Protein AF-A0A1F2XNL7-F1 (afdb_monomer_lite)

Structure (mmCIF, N/CA/C/O backbone):
data_AF-A0A1F2XNL7-F1
#
_entry.id   AF-A0A1F2XNL7-F1
#
loop_
_atom_site.group_PDB
_atom_site.id
_atom_site.type_symbol
_atom_site.label_atom_id
_atom_site.label_alt_id
_atom_site.label_comp_id
_atom_site.label_asym_id
_atom_site.label_entity_id
_atom_site.label_seq_id
_atom_site.pdbx_PDB_ins_code
_atom_site.Cartn_x
_atom_site.Cartn_y
_atom_site.Cartn_z
_atom_site.occupancy
_atom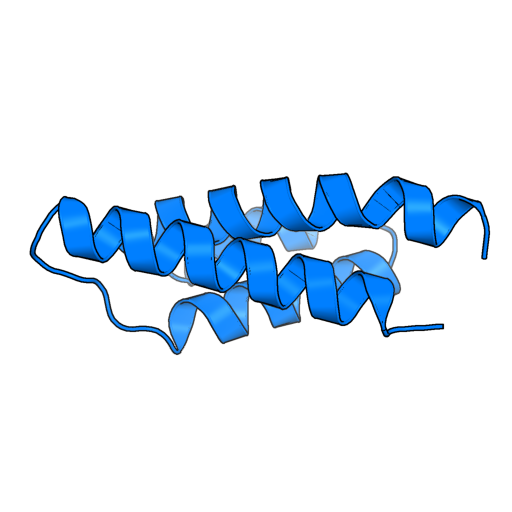_site.B_iso_or_equiv
_atom_site.auth_seq_id
_atom_site.auth_comp_id
_atom_site.auth_asym_id
_atom_site.auth_atom_id
_atom_site.pdbx_PDB_model_num
ATOM 1 N N . MET A 1 1 ? 19.833 0.164 -13.211 1.00 46.34 1 MET A N 1
ATOM 2 C CA . MET A 1 1 ? 20.283 0.433 -11.828 1.00 46.34 1 MET A CA 1
ATOM 3 C C . MET A 1 1 ? 20.095 1.894 -11.406 1.00 46.34 1 MET A C 1
ATOM 5 O O . MET A 1 1 ? 19.270 2.113 -10.535 1.00 46.34 1 MET A O 1
ATOM 9 N N . GLU A 1 2 ? 20.733 2.909 -12.017 1.00 45.19 2 GLU A N 1
ATOM 10 C CA . GLU A 1 2 ? 20.555 4.323 -11.576 1.00 45.19 2 GLU A CA 1
ATOM 11 C C . GLU A 1 2 ? 19.103 4.838 -11.622 1.00 45.19 2 GLU A C 1
ATOM 13 O O . GLU A 1 2 ? 18.706 5.644 -10.783 1.00 45.19 2 GLU A O 1
ATOM 18 N N . ASN A 1 3 ? 18.296 4.357 -12.570 1.00 56.44 3 ASN A N 1
ATOM 19 C CA . ASN A 1 3 ? 16.887 4.745 -12.677 1.00 56.44 3 ASN A CA 1
ATOM 20 C C . ASN A 1 3 ? 15.993 4.094 -11.607 1.00 56.44 3 ASN A C 1
ATOM 22 O O . ASN A 1 3 ? 14.945 4.645 -11.295 1.00 56.44 3 ASN A O 1
ATOM 26 N N . PHE A 1 4 ? 16.412 2.967 -11.019 1.00 55.78 4 PHE A N 1
ATOM 27 C CA . PHE A 1 4 ? 15.602 2.204 -10.063 1.00 55.78 4 PHE A CA 1
ATOM 28 C C . PHE A 1 4 ? 15.640 2.837 -8.665 1.00 55.78 4 PHE A C 1
ATOM 30 O O . PHE A 1 4 ? 14.603 3.119 -8.076 1.00 55.78 4 PHE A O 1
ATOM 37 N N . ILE A 1 5 ? 16.833 3.229 -8.200 1.00 59.72 5 ILE A N 1
ATOM 38 C CA . ILE A 1 5 ? 17.004 3.974 -6.939 1.00 59.72 5 ILE A CA 1
ATOM 39 C C . ILE A 1 5 ? 16.260 5.321 -6.986 1.00 59.72 5 ILE A C 1
ATOM 41 O O . ILE A 1 5 ? 15.669 5.743 -5.994 1.00 59.72 5 ILE A O 1
ATOM 45 N N . LYS A 1 6 ? 16.228 5.982 -8.153 1.00 65.38 6 LYS A N 1
ATOM 46 C CA . LYS A 1 6 ? 15.456 7.221 -8.361 1.00 65.38 6 LYS A CA 1
ATOM 47 C C . LYS A 1 6 ? 13.938 7.003 -8.336 1.00 65.38 6 LYS A C 1
ATOM 49 O O . LYS A 1 6 ? 13.212 7.966 -8.105 1.00 65.38 6 LYS A O 1
ATOM 54 N N . ALA A 1 7 ? 13.464 5.775 -8.557 1.00 77.31 7 ALA A N 1
ATOM 55 C CA . ALA A 1 7 ? 12.046 5.426 -8.565 1.00 77.31 7 ALA A CA 1
ATOM 56 C C . ALA A 1 7 ? 11.520 4.979 -7.189 1.00 77.31 7 ALA A C 1
ATOM 58 O O . ALA A 1 7 ? 10.323 5.096 -6.942 1.00 77.31 7 ALA A O 1
ATOM 59 N N . CYS A 1 8 ? 12.373 4.545 -6.255 1.00 83.06 8 CYS A N 1
ATOM 60 C CA . CYS A 1 8 ? 11.923 4.130 -4.918 1.00 83.06 8 CYS A CA 1
ATOM 61 C C . CYS A 1 8 ? 11.181 5.217 -4.107 1.00 83.06 8 CYS A C 1
ATOM 63 O O . CYS A 1 8 ? 10.237 4.874 -3.394 1.00 83.06 8 CYS A O 1
ATOM 65 N N . PRO A 1 9 ? 11.492 6.524 -4.237 1.00 86.25 9 PRO A N 1
ATOM 66 C CA . PRO A 1 9 ? 10.634 7.572 -3.683 1.00 86.25 9 PRO A CA 1
ATOM 67 C C . PRO A 1 9 ? 9.207 7.564 -4.256 1.00 86.25 9 PRO A C 1
ATOM 69 O O . PRO A 1 9 ? 8.256 7.831 -3.531 1.00 86.25 9 PRO A O 1
ATOM 72 N N . LEU A 1 10 ? 9.028 7.210 -5.534 1.00 88.44 10 LEU A N 1
ATOM 73 C CA . LEU A 1 10 ? 7.699 7.075 -6.145 1.00 88.44 10 LEU A CA 1
ATOM 74 C C . LEU A 1 10 ? 6.963 5.837 -5.621 1.00 88.44 10 LEU A C 1
ATOM 76 O O . LEU A 1 10 ? 5.748 5.879 -5.446 1.00 88.44 1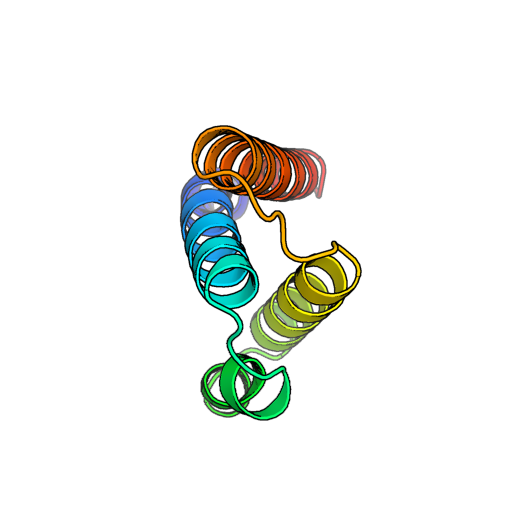0 LEU A O 1
ATOM 80 N N . VAL A 1 11 ? 7.694 4.759 -5.320 1.00 91.00 11 VAL A N 1
ATOM 81 C CA . VAL A 1 11 ? 7.136 3.567 -4.663 1.00 91.00 11 VAL A CA 1
ATOM 82 C C . VAL A 1 11 ? 6.566 3.912 -3.288 1.00 91.00 11 VAL A C 1
ATOM 84 O O . VAL A 1 11 ? 5.473 3.452 -2.965 1.00 91.00 11 VAL A O 1
ATOM 87 N N . TYR A 1 12 ? 7.258 4.741 -2.500 1.00 94.19 12 TYR A N 1
ATOM 88 C CA . TYR A 1 12 ? 6.744 5.212 -1.210 1.00 94.19 12 TYR A CA 1
ATOM 89 C C . TYR A 1 12 ? 5.394 5.931 -1.375 1.00 94.19 12 TYR A C 1
ATOM 91 O O . TYR A 1 12 ? 4.419 5.556 -0.726 1.00 94.19 12 TYR A O 1
ATOM 99 N N . GLU A 1 13 ? 5.310 6.911 -2.280 1.00 94.81 13 GLU A N 1
ATOM 100 C CA . GLU A 1 13 ? 4.079 7.687 -2.503 1.00 94.81 13 GLU A CA 1
ATOM 101 C C . GLU A 1 13 ? 2.928 6.813 -3.015 1.00 94.81 13 GLU A C 1
ATOM 103 O O . GLU A 1 13 ? 1.784 6.932 -2.566 1.00 94.81 13 GLU A O 1
ATOM 108 N N . LEU A 1 14 ? 3.228 5.875 -3.916 1.00 93.75 14 LEU A N 1
ATOM 109 C CA . LEU A 1 14 ? 2.238 4.929 -4.412 1.00 93.75 14 LEU A CA 1
ATOM 110 C C . LEU A 1 14 ? 1.726 4.013 -3.291 1.00 93.75 14 LEU A C 1
ATOM 112 O O . LEU A 1 14 ? 0.516 3.861 -3.115 1.00 93.75 14 LEU A O 1
ATOM 116 N N . ALA A 1 15 ? 2.633 3.429 -2.507 1.00 96.38 15 ALA A N 1
ATOM 117 C CA . ALA A 1 15 ? 2.297 2.564 -1.380 1.00 96.38 15 ALA A CA 1
ATOM 118 C C . ALA A 1 15 ? 1.462 3.301 -0.329 1.00 96.38 15 ALA A C 1
ATOM 120 O O . ALA A 1 15 ? 0.482 2.752 0.184 1.00 96.38 15 ALA A O 1
ATOM 121 N N . LYS A 1 16 ? 1.805 4.565 -0.067 1.00 97.75 16 LYS A N 1
ATOM 122 C CA . LYS A 1 16 ? 1.047 5.458 0.802 1.00 97.75 16 LYS A CA 1
ATOM 123 C C . LYS A 1 16 ? -0.381 5.639 0.294 1.00 97.75 16 LYS A C 1
ATOM 125 O O . LYS A 1 16 ? -1.318 5.337 1.027 1.00 97.75 16 LYS A O 1
ATOM 130 N N . SER A 1 17 ? -0.555 6.020 -0.971 1.00 96.50 17 SER A N 1
ATOM 131 C CA . SER A 1 17 ? -1.875 6.233 -1.580 1.00 96.50 17 SER A CA 1
ATOM 132 C C . SER A 1 17 ? -2.753 4.971 -1.572 1.00 96.50 17 SER A C 1
ATOM 134 O O . SER A 1 17 ? -3.947 5.022 -1.247 1.00 96.50 17 SER A O 1
ATOM 136 N N . VAL A 1 18 ? -2.159 3.810 -1.870 1.00 97.31 18 VAL A N 1
ATOM 137 C CA . VAL A 1 18 ? -2.847 2.512 -1.821 1.00 97.31 18 VAL A CA 1
ATOM 138 C C . VAL A 1 18 ? -3.305 2.197 -0.395 1.00 97.31 18 VAL A C 1
ATOM 140 O O . VAL A 1 18 ? -4.460 1.810 -0.190 1.00 97.31 18 VAL A O 1
ATOM 143 N N . MET A 1 19 ? -2.435 2.384 0.602 1.00 98.38 19 MET A N 1
ATOM 144 C CA . MET A 1 19 ? -2.780 2.100 1.993 1.00 98.38 19 MET A CA 1
ATOM 145 C C . MET A 1 19 ? -3.787 3.104 2.560 1.00 98.38 19 MET A C 1
ATOM 147 O O . MET A 1 19 ? -4.704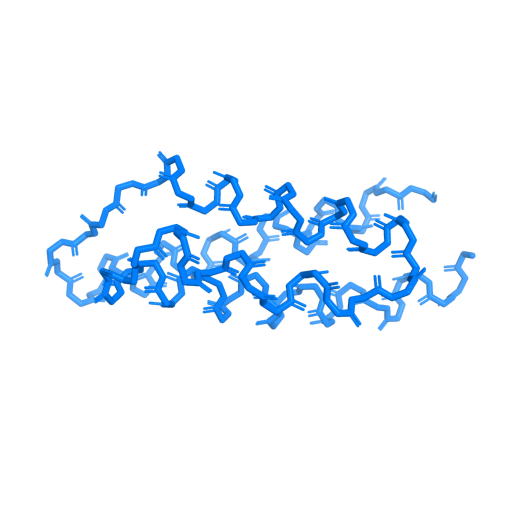 2.700 3.267 1.00 98.38 19 MET A O 1
ATOM 151 N N . GLU A 1 20 ? -3.697 4.388 2.215 1.00 98.12 20 GLU A N 1
ATOM 152 C CA . GLU A 1 20 ? -4.703 5.393 2.584 1.00 98.12 20 GLU A CA 1
ATOM 153 C C . GLU A 1 20 ? -6.082 4.999 2.051 1.00 98.12 20 GLU A C 1
ATOM 155 O O . GLU A 1 20 ? -7.052 4.929 2.809 1.00 98.12 20 GLU A O 1
ATOM 160 N N . SER A 1 21 ? -6.158 4.636 0.769 1.00 97.12 21 SER A N 1
ATOM 161 C CA . SER A 1 21 ? -7.388 4.147 0.140 1.00 97.12 21 SER A CA 1
ATOM 162 C C . SER A 1 21 ? -7.936 2.906 0.844 1.00 97.12 21 SER A C 1
ATOM 164 O O . SER A 1 21 ? -9.135 2.817 1.128 1.00 97.12 21 SER A O 1
ATOM 166 N N . ARG A 1 22 ? -7.055 1.966 1.207 1.00 97.44 22 ARG A N 1
ATOM 167 C CA . ARG A 1 22 ? -7.424 0.782 1.986 1.00 97.44 22 ARG A CA 1
ATOM 168 C C . ARG A 1 22 ? -7.978 1.150 3.365 1.00 97.44 22 ARG A C 1
ATOM 170 O O . ARG A 1 22 ? -9.031 0.636 3.739 1.00 97.44 22 ARG A O 1
ATOM 177 N N . GLN A 1 23 ? -7.323 2.045 4.105 1.00 98.19 23 GLN A N 1
ATOM 178 C CA . GLN A 1 23 ? -7.748 2.497 5.439 1.00 98.19 23 GLN A CA 1
ATOM 179 C C . GLN A 1 23 ? -9.019 3.373 5.408 1.00 98.19 23 GLN A C 1
ATOM 181 O O . GLN A 1 23 ? -9.683 3.548 6.438 1.00 98.19 23 GLN A O 1
ATOM 186 N N . MET A 1 24 ? -9.397 3.889 4.232 1.00 96.62 24 MET A N 1
ATOM 187 C CA . MET A 1 24 ? -10.704 4.505 3.960 1.00 96.62 24 MET A CA 1
ATOM 188 C C . MET A 1 24 ? -11.805 3.487 3.621 1.00 96.62 24 MET A C 1
ATOM 190 O O . MET A 1 24 ? -12.963 3.869 3.476 1.00 96.62 24 MET A O 1
ATOM 194 N N . GLY A 1 25 ? -11.478 2.195 3.527 1.00 96.25 25 GLY A N 1
ATOM 195 C CA . GLY A 1 25 ? -12.447 1.137 3.243 1.00 96.25 25 GLY A CA 1
ATOM 196 C C . GLY A 1 25 ? -12.743 0.944 1.756 1.00 96.25 25 GLY A C 1
ATOM 197 O O . GLY A 1 25 ? -13.766 0.345 1.424 1.00 96.25 25 GLY A O 1
ATOM 198 N N . MET A 1 26 ? -11.868 1.416 0.859 1.00 97.12 26 MET A N 1
ATOM 199 C CA . MET A 1 26 ? -11.996 1.123 -0.568 1.00 97.12 26 MET A CA 1
ATOM 200 C C . MET A 1 26 ? -12.070 -0.404 -0.789 1.00 97.12 26 MET A C 1
ATOM 202 O O . MET A 1 26 ? -11.316 -1.152 -0.156 1.00 97.12 26 MET A O 1
ATOM 206 N N . PRO A 1 27 ? -12.980 -0.896 -1.650 1.00 96.19 27 PRO A N 1
ATOM 207 C CA . PRO A 1 27 ? -13.001 -2.297 -2.055 1.00 96.19 27 PRO A CA 1
ATOM 208 C C . PRO A 1 27 ? -11.819 -2.648 -2.962 1.00 96.19 27 PRO A C 1
ATOM 210 O O . PRO A 1 27 ? -11.438 -1.863 -3.831 1.00 96.19 27 PRO A O 1
ATOM 213 N N . ILE A 1 28 ? -11.303 -3.877 -2.847 1.00 94.75 28 ILE A N 1
ATOM 214 C CA . ILE A 1 28 ? -10.169 -4.329 -3.673 1.00 94.75 28 ILE A CA 1
ATOM 215 C C . ILE A 1 28 ? -10.488 -4.278 -5.169 1.00 94.75 28 ILE A C 1
ATOM 217 O O . ILE A 1 28 ? -9.624 -3.936 -5.967 1.00 94.75 28 ILE A O 1
ATOM 221 N N . SER A 1 29 ? -11.747 -4.530 -5.541 1.00 95.06 29 SER A N 1
ATOM 222 C CA . SER A 1 29 ? -12.230 -4.441 -6.921 1.00 95.06 29 SER A CA 1
ATOM 223 C C . SER A 1 29 ? -12.106 -3.039 -7.518 1.00 95.06 29 SER A C 1
ATOM 225 O O . SER A 1 29 ? -12.010 -2.917 -8.733 1.00 95.06 29 SER A O 1
ATOM 227 N N . GLU A 1 30 ? -12.117 -1.992 -6.690 1.00 94.81 30 GLU A N 1
ATOM 228 C CA . GLU A 1 30 ? -11.874 -0.613 -7.119 1.00 94.81 30 GLU A CA 1
ATOM 229 C C . GLU A 1 30 ? -10.374 -0.313 -7.160 1.00 94.81 30 GLU A C 1
ATOM 231 O O . GLU A 1 30 ? -9.890 0.259 -8.135 1.00 94.81 30 GLU A O 1
ATOM 236 N N . ALA A 1 31 ? -9.622 -0.777 -6.156 1.00 93.06 31 ALA A N 1
ATOM 237 C CA . ALA A 1 31 ? -8.183 -0.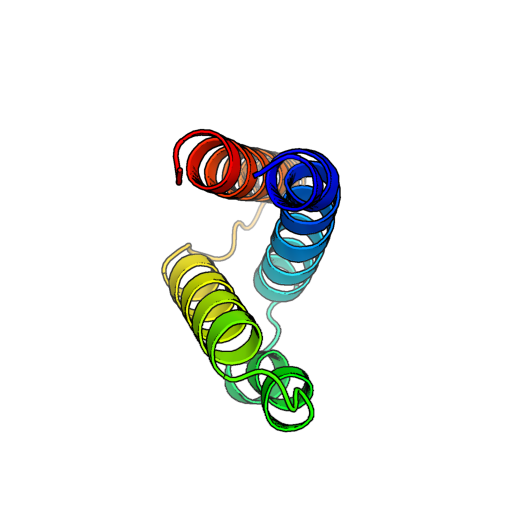534 -6.056 1.00 93.06 31 ALA A CA 1
ATOM 238 C C . ALA A 1 31 ? -7.361 -1.166 -7.192 1.00 93.06 31 ALA A C 1
ATOM 240 O O . ALA A 1 31 ? -6.299 -0.652 -7.529 1.00 93.06 31 ALA A O 1
ATOM 241 N N . ILE A 1 32 ? -7.839 -2.252 -7.808 1.00 92.62 32 ILE A N 1
ATOM 242 C CA . ILE A 1 32 ? -7.141 -2.906 -8.928 1.00 92.62 32 ILE A CA 1
ATOM 243 C C . ILE A 1 32 ? -7.451 -2.293 -10.301 1.00 92.62 32 ILE A C 1
ATOM 245 O O . ILE A 1 32 ? -6.737 -2.585 -11.257 1.00 92.62 32 ILE A O 1
ATOM 249 N N . LYS A 1 33 ? -8.491 -1.456 -10.444 1.00 91.25 33 LYS A N 1
ATOM 250 C CA . LYS A 1 33 ? -8.877 -0.893 -11.756 1.00 91.25 33 LYS A CA 1
ATOM 251 C C . LYS A 1 33 ? -7.754 -0.102 -12.437 1.00 91.25 33 LYS A C 1
ATOM 253 O O . LYS A 1 33 ? -7.544 -0.334 -13.626 1.00 91.25 33 LYS A O 1
ATOM 258 N N . PRO A 1 34 ? -7.009 0.781 -11.739 1.00 86.88 34 PRO A N 1
ATOM 259 C CA . PRO A 1 34 ? -5.947 1.565 -12.372 1.00 86.88 34 PRO A CA 1
ATOM 260 C C . PRO A 1 34 ? -4.808 0.703 -12.931 1.00 86.88 34 PRO A C 1
ATOM 262 O O . PRO A 1 34 ? -4.140 1.100 -13.877 1.00 86.88 34 PRO A O 1
ATOM 265 N N . ILE A 1 35 ? -4.612 -0.497 -12.376 1.00 86.75 35 ILE A N 1
ATOM 266 C CA . ILE A 1 35 ? -3.542 -1.420 -12.765 1.00 86.75 35 ILE A CA 1
ATOM 267 C C . ILE A 1 35 ? -3.762 -1.969 -14.180 1.00 86.75 35 ILE A C 1
ATOM 269 O O . ILE A 1 35 ? -2.805 -2.182 -14.920 1.00 86.75 35 ILE A O 1
ATOM 273 N N . GLY A 1 36 ? -5.019 -2.174 -14.583 1.00 80.50 36 GLY A N 1
ATOM 274 C CA . GLY A 1 36 ? -5.352 -2.714 -15.904 1.00 80.50 36 GLY A CA 1
ATOM 275 C C . GLY A 1 36 ? -4.985 -1.799 -17.078 1.00 80.50 36 GLY A C 1
ATOM 276 O O . GLY A 1 36 ? -5.005 -2.264 -18.211 1.00 80.50 36 GLY A O 1
ATOM 277 N N . GLY A 1 37 ? -4.661 -0.526 -16.823 1.00 83.94 37 GLY A N 1
ATOM 278 C CA . GLY A 1 37 ? -4.228 0.442 -17.839 1.00 83.94 37 GLY A CA 1
ATOM 279 C C . GLY A 1 37 ? -2.712 0.643 -17.928 1.00 83.94 37 GLY A C 1
ATOM 280 O O . GLY A 1 37 ? -2.279 1.586 -18.581 1.00 83.94 37 GLY A O 1
ATOM 281 N N . VAL A 1 38 ? -1.916 -0.173 -17.230 1.00 85.62 38 VAL A N 1
ATOM 282 C CA . VAL A 1 38 ? -0.448 -0.111 -17.268 1.00 85.62 38 VAL A CA 1
ATOM 283 C C . VAL A 1 38 ? 0.069 -1.063 -18.348 1.00 85.62 38 VAL A C 1
ATOM 285 O O . VAL A 1 38 ? -0.173 -2.265 -18.253 1.00 85.62 38 VAL A O 1
ATOM 288 N N . ASP A 1 39 ? 0.774 -0.516 -19.344 1.00 87.25 39 ASP A N 1
ATOM 289 C CA . ASP A 1 39 ? 1.309 -1.267 -20.494 1.00 87.25 39 ASP A CA 1
ATOM 290 C C . ASP A 1 39 ? 2.560 -2.097 -20.155 1.00 87.25 39 ASP A C 1
ATOM 292 O O . ASP A 1 39 ? 2.865 -3.075 -20.832 1.00 87.25 39 ASP A O 1
ATOM 296 N N . ASP A 1 40 ? 3.299 -1.697 -19.120 1.00 87.19 40 ASP A N 1
ATOM 297 C CA . ASP A 1 40 ? 4.512 -2.375 -18.661 1.00 87.19 40 ASP A CA 1
ATOM 298 C C . ASP A 1 40 ? 4.150 -3.498 -17.674 1.00 87.19 40 ASP A C 1
ATOM 300 O O . ASP A 1 40 ? 3.597 -3.235 -16.602 1.00 87.19 40 ASP A O 1
ATOM 304 N N . GLU A 1 41 ? 4.432 -4.749 -18.050 1.00 88.50 41 GLU A N 1
ATOM 305 C CA . GLU A 1 41 ? 4.065 -5.941 -17.273 1.00 88.50 41 GLU A CA 1
ATOM 306 C C . GLU A 1 41 ? 4.738 -5.985 -15.895 1.00 88.50 41 GLU A C 1
ATOM 308 O O . GLU A 1 41 ? 4.071 -6.338 -14.920 1.00 88.50 41 GLU A O 1
ATOM 313 N N . ASP A 1 42 ? 5.997 -5.551 -15.784 1.00 84.31 42 ASP A N 1
ATOM 314 C CA . ASP A 1 42 ? 6.743 -5.555 -14.520 1.00 84.31 42 ASP A CA 1
ATOM 315 C C . ASP A 1 42 ? 6.152 -4.519 -13.554 1.00 84.31 42 ASP A C 1
ATOM 317 O O . ASP A 1 42 ? 5.910 -4.794 -12.375 1.00 84.31 42 ASP A O 1
ATOM 321 N N . ILE A 1 43 ? 5.842 -3.319 -14.060 1.00 83.94 43 ILE A N 1
ATOM 322 C CA . ILE A 1 43 ? 5.167 -2.276 -13.272 1.00 83.94 43 ILE A CA 1
ATOM 323 C C . ILE A 1 43 ? 3.752 -2.731 -12.894 1.00 83.94 43 ILE A C 1
ATOM 325 O O . ILE A 1 43 ? 3.274 -2.466 -11.786 1.00 83.94 43 ILE A O 1
ATOM 329 N N . GLN A 1 44 ? 3.063 -3.421 -13.803 1.00 88.31 44 GLN A N 1
ATOM 330 C CA . GLN A 1 44 ? 1.734 -3.953 -13.546 1.00 88.31 44 GLN A CA 1
ATOM 331 C C . GLN A 1 44 ? 1.766 -5.001 -12.425 1.00 88.31 44 GLN A C 1
ATOM 333 O O . GLN A 1 44 ? 0.928 -4.942 -11.523 1.00 88.31 44 GLN A O 1
ATOM 338 N N . GLU A 1 45 ? 2.707 -5.944 -12.464 1.00 89.62 45 GLU A N 1
ATOM 339 C CA . GLU A 1 45 ? 2.887 -6.972 -11.437 1.00 89.62 45 GLU A CA 1
ATOM 340 C C . GLU A 1 45 ? 3.238 -6.350 -10.086 1.00 89.62 45 GLU A C 1
ATOM 342 O O . GLU A 1 45 ? 2.543 -6.611 -9.100 1.00 89.62 45 GLU A O 1
ATOM 347 N N . PHE A 1 46 ? 4.194 -5.419 -10.058 1.00 88.12 46 PHE A N 1
ATOM 348 C CA . PHE A 1 46 ? 4.541 -4.669 -8.853 1.00 88.12 46 PHE A CA 1
ATOM 349 C C . PHE A 1 46 ? 3.317 -3.978 -8.227 1.00 88.12 46 PHE A C 1
ATOM 351 O O . PHE A 1 46 ? 3.049 -4.108 -7.028 1.00 88.12 46 PHE A O 1
ATOM 358 N N . ASN A 1 47 ? 2.507 -3.291 -9.039 1.00 90.06 47 ASN A N 1
ATOM 359 C CA . ASN A 1 47 ? 1.295 -2.626 -8.561 1.00 90.06 47 ASN A CA 1
ATOM 360 C C . ASN A 1 47 ? 0.260 -3.626 -8.013 1.00 90.06 47 ASN A C 1
ATOM 362 O O . ASN A 1 47 ? -0.414 -3.329 -7.021 1.00 90.06 47 ASN A O 1
ATOM 366 N N . LYS A 1 48 ? 0.127 -4.817 -8.623 1.00 92.81 48 LYS A N 1
ATOM 367 C CA . LYS A 1 48 ? -0.758 -5.885 -8.115 1.00 92.81 48 LYS A CA 1
ATOM 368 C C . LYS A 1 48 ? -0.296 -6.364 -6.748 1.00 92.81 48 LYS A C 1
ATOM 370 O O . LYS A 1 48 ? -1.116 -6.449 -5.833 1.00 92.81 48 LYS A O 1
ATOM 375 N N . GLU A 1 49 ? 0.991 -6.662 -6.598 1.00 93.25 49 GLU A N 1
ATOM 376 C CA . GLU A 1 49 ? 1.558 -7.130 -5.333 1.00 93.25 49 GLU A CA 1
ATOM 377 C C . GLU A 1 49 ? 1.375 -6.103 -4.218 1.00 93.25 49 GLU A C 1
ATOM 379 O O . GLU A 1 49 ? 0.958 -6.452 -3.108 1.00 93.25 49 GLU A O 1
ATOM 384 N N . LEU A 1 50 ? 1.607 -4.827 -4.528 1.00 94.38 50 LEU A N 1
ATOM 385 C CA . LEU A 1 50 ? 1.429 -3.727 -3.592 1.00 94.38 50 LEU A CA 1
ATOM 386 C C . LEU A 1 50 ? -0.017 -3.646 -3.082 1.00 94.38 50 LEU A C 1
ATOM 388 O O . LEU A 1 50 ? -0.246 -3.601 -1.871 1.00 94.38 50 LEU A O 1
ATOM 392 N N . VAL A 1 51 ? -1.003 -3.700 -3.984 1.00 96.50 51 VAL A N 1
ATOM 393 C CA . VAL A 1 51 ? -2.423 -3.720 -3.601 1.00 96.50 51 VAL A CA 1
ATOM 394 C C . VAL A 1 51 ? -2.749 -4.968 -2.781 1.00 96.50 51 VAL A C 1
ATOM 396 O O . VAL A 1 51 ? -3.344 -4.854 -1.712 1.00 96.50 51 VAL A O 1
ATOM 399 N N . ILE A 1 52 ? -2.324 -6.159 -3.204 1.00 96.62 52 ILE A N 1
ATOM 400 C CA . ILE A 1 52 ? -2.57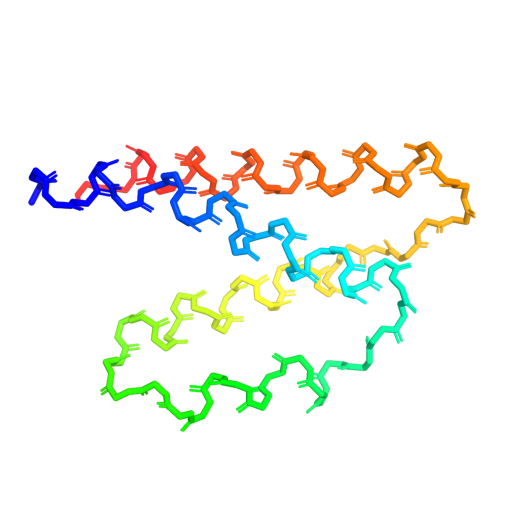6 -7.401 -2.457 1.00 96.62 52 ILE A CA 1
ATOM 401 C C . ILE A 1 52 ? -2.030 -7.304 -1.028 1.00 96.62 52 ILE A C 1
ATOM 403 O O . ILE A 1 52 ? -2.729 -7.648 -0.071 1.00 96.62 52 ILE A O 1
ATOM 407 N N . ASN A 1 53 ? -0.803 -6.813 -0.862 1.00 96.75 53 ASN A N 1
ATOM 408 C CA . ASN A 1 53 ? -0.177 -6.676 0.448 1.00 96.75 53 ASN A CA 1
ATOM 409 C C . ASN A 1 53 ? -0.888 -5.637 1.319 1.00 96.75 53 ASN A C 1
ATOM 411 O O . ASN A 1 53 ? -1.081 -5.886 2.510 1.00 96.75 53 ASN A O 1
ATOM 415 N N . ALA A 1 54 ? -1.375 -4.539 0.736 1.00 98.00 54 ALA A N 1
ATOM 416 C CA . ALA A 1 54 ? -2.168 -3.566 1.477 1.00 98.00 54 ALA A CA 1
ATOM 417 C C . ALA A 1 54 ? -3.471 -4.171 2.027 1.00 98.00 54 ALA A C 1
ATOM 419 O O . ALA A 1 54 ? -3.851 -3.914 3.167 1.00 98.00 54 ALA A O 1
ATOM 420 N N . TYR A 1 55 ? -4.145 -5.026 1.252 1.00 97.69 55 TYR A N 1
ATOM 421 C CA . TYR A 1 55 ? -5.420 -5.631 1.658 1.00 97.69 55 TYR A CA 1
ATOM 422 C C . TYR A 1 55 ? -5.289 -6.781 2.664 1.00 97.69 55 TYR A C 1
ATOM 424 O O . TYR A 1 55 ? -6.280 -7.125 3.311 1.00 97.69 55 TYR A O 1
ATOM 432 N N . LYS A 1 56 ? -4.083 -7.330 2.858 1.00 97.38 56 LYS A N 1
ATOM 433 C CA . LYS A 1 56 ? -3.781 -8.242 3.978 1.00 97.38 56 LYS A CA 1
ATOM 434 C C . LYS A 1 56 ? -3.759 -7.519 5.328 1.00 97.38 56 LYS A C 1
ATOM 436 O O . LYS A 1 56 ? -3.892 -8.166 6.364 1.00 97.38 56 LYS A O 1
ATOM 441 N N . ILE A 1 57 ? -3.599 -6.195 5.328 1.00 97.44 57 ILE A N 1
ATOM 442 C CA . ILE A 1 57 ? -3.614 -5.376 6.537 1.00 97.44 57 ILE A CA 1
ATOM 443 C C . ILE A 1 57 ? -5.059 -4.955 6.844 1.00 97.44 57 ILE A C 1
ATOM 445 O O . ILE A 1 57 ? -5.830 -4.539 5.967 1.00 97.44 57 ILE A O 1
ATOM 449 N N . ALA A 1 58 ? -5.445 -5.102 8.112 1.00 96.69 58 ALA A N 1
ATOM 450 C CA . ALA A 1 58 ? -6.769 -4.722 8.588 1.00 96.69 58 ALA A CA 1
ATOM 451 C C . ALA A 1 58 ? -6.978 -3.200 8.506 1.00 96.69 58 ALA A C 1
ATOM 453 O O . ALA A 1 58 ? -6.028 -2.415 8.542 1.00 96.69 58 ALA A O 1
ATOM 454 N N . VAL A 1 59 ? -8.238 -2.778 8.414 1.00 97.31 59 VAL A N 1
ATOM 455 C CA . VAL A 1 59 ? -8.593 -1.364 8.573 1.00 97.31 59 VAL A CA 1
ATOM 456 C C . VAL A 1 59 ? -8.559 -1.038 10.063 1.00 97.31 59 VAL A C 1
ATOM 458 O O . VAL A 1 59 ? -9.162 -1.755 10.856 1.00 97.31 59 VAL A O 1
ATOM 461 N N . MET A 1 60 ? -7.828 0.007 10.436 1.00 97.69 60 MET A N 1
ATOM 462 C CA . MET A 1 60 ? -7.743 0.479 11.816 1.00 97.69 60 MET A CA 1
ATOM 463 C C . MET A 1 60 ? -8.942 1.369 12.142 1.00 97.69 60 MET A C 1
ATOM 465 O O . MET A 1 60 ? -9.409 2.117 11.285 1.00 97.69 60 MET A O 1
ATOM 469 N N . ASP A 1 61 ? -9.404 1.363 13.388 1.00 96.19 61 ASP A N 1
ATOM 470 C CA . ASP A 1 61 ? -10.528 2.214 13.796 1.00 96.19 61 ASP A CA 1
ATOM 471 C C . ASP A 1 61 ? -10.072 3.632 14.160 1.00 96.19 61 ASP A C 1
ATOM 473 O O . ASP A 1 61 ? -10.762 4.614 13.869 1.00 96.19 61 ASP A O 1
ATOM 477 N N . LYS A 1 62 ? -8.890 3.771 14.776 1.00 96.88 62 LYS A N 1
ATOM 478 C CA . LYS A 1 62 ? -8.407 5.064 15.276 1.00 96.88 62 LYS A CA 1
ATOM 479 C C . LYS A 1 62 ? -7.592 5.822 14.226 1.00 96.88 62 LYS A C 1
ATOM 481 O O . LYS A 1 62 ? -6.719 5.226 13.592 1.00 96.88 62 LYS A O 1
ATOM 486 N N . PRO A 1 63 ? -7.770 7.150 14.093 1.00 94.88 63 PRO A N 1
ATOM 487 C CA . PRO A 1 63 ? -7.010 7.959 13.136 1.00 94.88 63 PRO A CA 1
ATOM 488 C C . PRO A 1 63 ? -5.485 7.833 13.266 1.00 94.88 63 PRO A C 1
ATOM 490 O O . PRO A 1 63 ? -4.789 7.734 12.260 1.00 94.88 63 PRO A O 1
ATOM 493 N N . GLN A 1 64 ? -4.959 7.787 14.493 1.00 94.75 64 GLN A N 1
ATOM 494 C CA . GLN A 1 64 ? -3.518 7.676 14.739 1.00 94.75 64 GLN A CA 1
ATOM 495 C C . GLN A 1 64 ? -2.961 6.320 14.285 1.00 94.75 64 GLN A C 1
ATOM 497 O O . GLN A 1 64 ? -1.871 6.249 13.721 1.00 94.75 64 GLN A O 1
ATOM 502 N N . GLU A 1 65 ? -3.724 5.246 14.493 1.00 96.88 65 GLU A N 1
ATOM 503 C CA . GLU A 1 65 ? -3.359 3.896 14.058 1.00 96.88 65 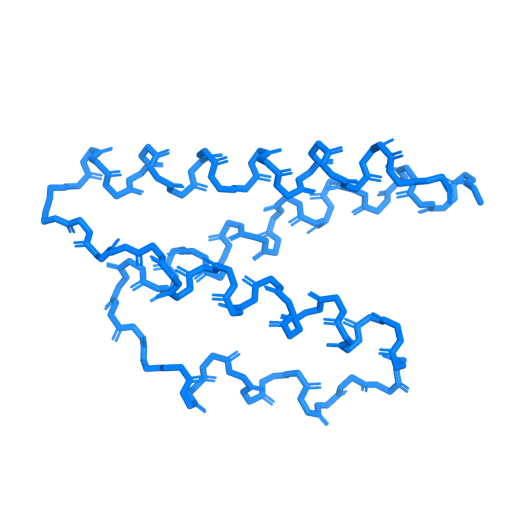GLU A CA 1
ATOM 504 C C . GLU A 1 65 ? -3.401 3.795 12.529 1.00 96.88 65 GLU A C 1
ATOM 506 O O . GLU A 1 65 ? -2.467 3.264 11.932 1.00 96.88 65 GLU A O 1
ATOM 511 N N . LYS A 1 66 ? -4.417 4.390 11.880 1.00 97.19 66 LYS A N 1
ATOM 512 C CA . LYS A 1 66 ? -4.483 4.488 10.411 1.00 97.19 66 LYS A CA 1
ATOM 513 C C . LYS A 1 66 ? -3.232 5.149 9.842 1.00 97.19 66 LYS A C 1
ATOM 515 O O . LYS A 1 66 ? -2.603 4.587 8.951 1.00 97.19 66 LYS A O 1
ATOM 520 N N . GLN A 1 67 ? -2.854 6.312 10.376 1.00 96.62 67 GLN A N 1
ATOM 521 C CA . GLN A 1 67 ? -1.677 7.037 9.902 1.00 96.62 67 GLN A CA 1
ATOM 522 C C . GLN A 1 67 ? -0.389 6.238 10.136 1.00 96.62 67 GLN A C 1
ATOM 524 O O . GLN A 1 67 ? 0.447 6.146 9.243 1.00 96.62 67 GLN A O 1
ATOM 529 N N . SER A 1 68 ? -0.242 5.603 11.303 1.00 97.81 68 SER A N 1
ATOM 530 C CA . SER A 1 68 ? 0.928 4.773 11.604 1.00 97.81 68 SER A CA 1
ATOM 531 C C . SER A 1 68 ? 1.056 3.575 10.656 1.00 97.81 68 SER A C 1
ATOM 533 O O . SER A 1 68 ? 2.161 3.278 10.198 1.00 97.81 68 SER A O 1
ATOM 535 N N . VAL A 1 69 ? -0.057 2.918 10.315 1.00 98.19 69 VAL A N 1
ATOM 536 C CA . VAL A 1 69 ? -0.081 1.797 9.364 1.00 98.19 69 VAL A CA 1
ATOM 537 C C . VAL A 1 69 ? 0.246 2.256 7.943 1.00 98.19 69 VAL A C 1
ATOM 539 O O . VAL A 1 69 ? 1.029 1.592 7.269 1.00 98.19 69 VAL A O 1
ATOM 542 N N . VAL A 1 70 ? -0.302 3.394 7.506 1.00 98.31 70 VAL A N 1
ATOM 543 C CA . VAL A 1 70 ? 0.005 4.004 6.201 1.00 98.31 70 VAL A CA 1
ATOM 544 C C . VAL A 1 70 ? 1.501 4.266 6.060 1.00 98.31 70 VAL A C 1
ATOM 546 O O . VAL A 1 70 ? 2.127 3.786 5.117 1.00 98.31 70 VAL A O 1
ATOM 549 N N . GLU A 1 71 ? 2.085 4.966 7.030 1.00 98.06 71 GLU A N 1
ATOM 550 C CA . GLU A 1 71 ? 3.506 5.314 7.015 1.00 98.06 71 GLU A CA 1
ATOM 551 C C . GLU A 1 71 ? 4.396 4.067 7.097 1.00 98.06 71 GLU A C 1
ATOM 553 O O . GLU A 1 71 ? 5.377 3.940 6.365 1.00 98.06 71 GLU A O 1
ATOM 558 N N . SER A 1 72 ? 4.042 3.100 7.948 1.00 98.06 72 SER A N 1
ATOM 559 C CA . SER A 1 72 ? 4.807 1.853 8.083 1.00 98.06 72 SER A CA 1
ATOM 560 C C . SER A 1 72 ? 4.792 1.033 6.795 1.00 98.06 72 SER A C 1
ATOM 562 O O . SER A 1 72 ? 5.831 0.524 6.380 1.00 98.06 72 SER A O 1
ATOM 564 N N . PHE A 1 73 ? 3.634 0.927 6.141 1.00 98.19 73 PHE A N 1
ATOM 565 C CA . PHE A 1 73 ? 3.495 0.211 4.879 1.00 98.19 73 PHE A CA 1
ATOM 566 C C . PHE A 1 73 ? 4.294 0.874 3.752 1.00 98.19 73 PHE A C 1
ATOM 568 O O . PHE A 1 73 ? 5.042 0.196 3.048 1.00 98.19 73 PHE A O 1
ATOM 575 N N . ALA A 1 74 ? 4.193 2.200 3.616 1.00 97.31 74 ALA A N 1
ATOM 576 C CA . ALA A 1 74 ? 4.925 2.947 2.598 1.00 97.31 74 ALA A CA 1
ATOM 577 C C . ALA A 1 74 ? 6.448 2.832 2.778 1.00 97.31 74 ALA A C 1
ATOM 579 O O . ALA A 1 74 ? 7.174 2.597 1.810 1.00 97.31 74 ALA A O 1
ATOM 580 N N . ASN A 1 75 ? 6.931 2.901 4.023 1.00 95.94 75 ASN A N 1
ATOM 581 C CA . ASN A 1 75 ? 8.344 2.695 4.336 1.00 95.94 75 ASN A CA 1
ATOM 582 C C . ASN A 1 75 ? 8.819 1.278 3.987 1.00 95.94 75 ASN A C 1
ATOM 584 O O . ASN A 1 75 ? 9.887 1.127 3.401 1.00 95.94 75 ASN A O 1
ATOM 588 N N . GLN A 1 76 ? 8.039 0.240 4.303 1.00 95.56 76 GLN A N 1
ATOM 589 C CA . GLN A 1 76 ? 8.394 -1.143 3.961 1.00 95.56 76 GLN A CA 1
ATOM 590 C C . GLN A 1 76 ? 8.488 -1.355 2.445 1.00 95.56 76 GLN A C 1
ATOM 592 O O . GLN A 1 76 ? 9.440 -1.977 1.976 1.00 95.56 76 GLN A O 1
ATOM 597 N N . ALA A 1 77 ? 7.550 -0.798 1.675 1.00 93.75 77 ALA A N 1
ATOM 598 C CA . ALA A 1 77 ? 7.590 -0.867 0.216 1.00 93.75 77 ALA A CA 1
ATOM 599 C C . ALA A 1 77 ? 8.827 -0.151 -0.356 1.00 93.75 77 ALA A C 1
ATOM 601 O O . ALA A 1 77 ? 9.511 -0.685 -1.229 1.00 93.75 77 ALA A O 1
ATOM 602 N N . ALA A 1 78 ? 9.160 1.030 0.173 1.00 91.62 78 ALA A N 1
ATOM 603 C CA . ALA A 1 78 ? 10.344 1.778 -0.241 1.00 91.62 78 ALA A CA 1
ATOM 604 C C . ALA A 1 78 ? 11.650 1.039 0.093 1.00 91.62 78 ALA A C 1
ATOM 606 O O . ALA A 1 78 ? 12.549 0.986 -0.744 1.00 91.62 78 ALA A O 1
ATOM 607 N N . ILE A 1 79 ? 11.746 0.432 1.282 1.00 91.25 79 ILE A N 1
ATOM 608 C CA . ILE A 1 79 ? 12.892 -0.401 1.681 1.00 91.25 79 ILE A CA 1
ATOM 609 C C . ILE A 1 79 ? 13.036 -1.587 0.728 1.00 91.25 79 ILE A C 1
ATOM 611 O O . ILE A 1 79 ? 14.116 -1.798 0.189 1.00 91.25 79 ILE A O 1
ATOM 615 N N . SER A 1 80 ? 11.946 -2.305 0.445 1.00 89.38 80 SER A N 1
ATOM 616 C CA . SER A 1 80 ? 11.970 -3.439 -0.483 1.00 89.38 80 SER A CA 1
ATOM 617 C C . SER A 1 80 ? 12.415 -3.027 -1.892 1.00 89.38 80 SER A C 1
ATOM 619 O O . SER A 1 80 ? 13.197 -3.743 -2.516 1.00 89.38 80 SER A O 1
ATOM 621 N N . CYS A 1 81 ? 12.002 -1.847 -2.368 1.00 87.12 81 CYS A N 1
ATOM 622 C CA . CYS A 1 81 ? 12.508 -1.276 -3.617 1.00 87.12 81 CYS A CA 1
ATOM 623 C C . CYS A 1 81 ? 14.019 -1.010 -3.556 1.00 87.12 81 CYS A C 1
ATOM 625 O O . CYS A 1 81 ? 14.741 -1.372 -4.474 1.00 87.12 81 CYS A O 1
ATOM 627 N N . LEU A 1 82 ? 14.524 -0.421 -2.470 1.00 86.62 82 LEU A N 1
ATOM 628 C CA . LEU A 1 82 ? 15.956 -0.130 -2.319 1.00 86.62 82 LEU A CA 1
ATOM 629 C C . LEU A 1 82 ? 16.821 -1.396 -2.194 1.00 86.62 82 LEU A C 1
ATOM 631 O O . LEU A 1 82 ? 17.990 -1.377 -2.576 1.00 86.62 82 LEU A O 1
ATOM 635 N N . GLU A 1 83 ? 16.266 -2.478 -1.647 1.00 85.25 83 GLU A N 1
ATOM 636 C CA . GLU A 1 83 ? 16.939 -3.774 -1.492 1.00 85.25 83 GLU A CA 1
ATOM 637 C C . GLU A 1 83 ? 16.919 -4.620 -2.775 1.00 85.25 83 GLU A C 1
ATOM 639 O O . GLU A 1 83 ? 17.788 -5.478 -2.969 1.00 85.25 83 GLU A O 1
ATOM 644 N N . SER A 1 84 ? 15.951 -4.369 -3.658 1.00 72.44 84 SER A N 1
ATOM 645 C CA . SER A 1 84 ? 15.826 -5.034 -4.956 1.00 72.44 84 SER A CA 1
ATOM 646 C C . SER A 1 84 ? 16.845 -4.439 -5.942 1.00 72.44 84 SER A C 1
ATOM 648 O O . SER A 1 84 ? 16.862 -3.235 -6.183 1.00 72.44 84 SER A O 1
ATOM 650 N N . LYS A 1 85 ? 17.754 -5.280 -6.450 1.00 53.72 85 LYS A N 1
ATOM 651 C CA . LYS A 1 85 ? 18.932 -4.893 -7.256 1.00 53.72 85 LYS A CA 1
ATOM 652 C C . LYS A 1 85 ? 18.618 -4.527 -8.705 1.00 53.72 85 LYS A C 1
ATOM 654 O O . LYS A 1 85 ? 17.894 -5.313 -9.349 1.00 53.72 85 LYS A O 1
#

Radius of gyration: 12.96 Å; chains: 1; bounding box: 34×16×36 Å

Sequence (85 aa):
MENFIKACPLVYELAKSVMESRQMGMPISEAIKPIGGVDDEDIQEFNKELVINAYKIAVMDKPQEKQSVVESFANQAAISCLESK

pLDDT: mean 89.74, std 11.92, range [45.19, 98.38]

Secondary structure (DSSP, 8-state):
-HHHHTTHHHHHHHHHHHHHHHHTT--HHHHTGGGGG---HHHHHHHHHHHHHHHTSPPPSSHHHHHHHHHHHHHHHHHHHHH--

Foldseek 3Di:
DVVLLVCLVVLLVLLLVLLLCVLVVNDLVVQLVVLVPDPDPVVSVLSVVSNVVSNVDDRDPDPVVSVVVSNVRSVVRSVVSVVPD